Protein AF-A0A931YF06-F1 (afdb_monomer_lite)

pLDDT: mean 85.43, std 16.98, range [48.88, 97.88]

Sequence (98 aa):
MTPTLILISGLLLALLIPAGHADAADPAAGMKLSLKHCAKCHGDSGKGDGTGLKRLNVDVKPVDWTNKTAMSKWKQEDLVKIIKGGGEAIGKSDVMPP

Structure (mmCIF, N/CA/C/O backbone):
data_AF-A0A931YF06-F1
#
_entry.id   AF-A0A931YF06-F1
#
loop_
_atom_site.group_PDB
_atom_site.id
_atom_site.type_symbol
_atom_site.label_atom_id
_atom_site.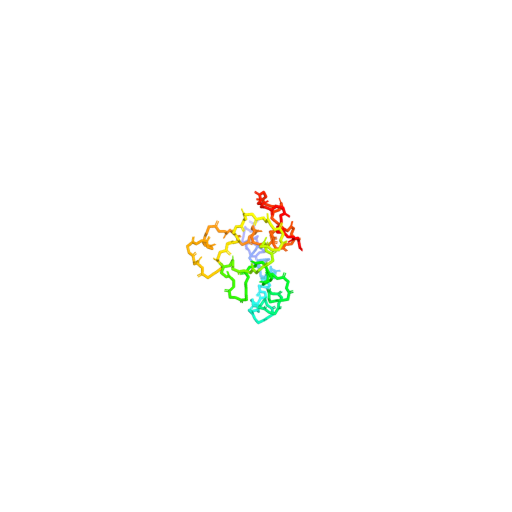label_alt_id
_atom_site.label_comp_id
_atom_site.label_asym_id
_atom_site.label_entity_id
_atom_site.label_seq_id
_atom_site.pdbx_PDB_ins_code
_atom_site.Cartn_x
_atom_site.Cartn_y
_atom_site.Cartn_z
_atom_site.occupancy
_atom_site.B_iso_or_equiv
_atom_site.auth_seq_id
_atom_site.auth_comp_id
_atom_site.auth_asym_id
_atom_site.auth_atom_id
_atom_site.pdbx_PDB_model_num
ATOM 1 N N . MET A 1 1 ? -48.089 -16.415 41.355 1.00 50.09 1 MET A N 1
ATOM 2 C CA . MET A 1 1 ? -47.583 -16.008 40.026 1.00 50.09 1 MET A CA 1
ATOM 3 C C . MET A 1 1 ? -46.132 -15.603 40.206 1.00 50.09 1 MET A C 1
ATOM 5 O O . MET A 1 1 ? -45.864 -14.521 40.698 1.00 50.09 1 MET A O 1
ATOM 9 N N . THR A 1 2 ? -45.219 -16.547 39.999 1.00 48.88 2 THR A N 1
ATOM 10 C CA . THR A 1 2 ? -43.797 -16.489 40.375 1.00 48.88 2 THR A CA 1
ATOM 11 C C . THR A 1 2 ? -42.986 -15.674 39.356 1.00 48.88 2 THR A C 1
ATOM 13 O O . THR A 1 2 ? -42.731 -16.186 38.264 1.00 48.88 2 THR A O 1
ATOM 16 N N . PRO A 1 3 ? -42.547 -14.439 39.672 1.00 52.22 3 PRO A N 1
ATOM 17 C CA . PRO A 1 3 ? -41.793 -13.597 38.736 1.00 52.22 3 PRO A CA 1
ATOM 18 C C . PRO A 1 3 ? -40.345 -14.081 38.529 1.00 52.22 3 PRO A C 1
ATOM 20 O O . PRO A 1 3 ? -39.626 -13.576 37.673 1.00 52.22 3 PRO A O 1
ATOM 23 N N . THR A 1 4 ? -39.916 -15.100 39.275 1.00 53.62 4 THR A N 1
ATOM 24 C CA . THR A 1 4 ? -38.560 -15.656 39.260 1.00 53.62 4 THR A CA 1
ATOM 25 C C . THR A 1 4 ? -38.246 -16.520 38.036 1.00 53.62 4 THR A C 1
ATOM 27 O O . THR A 1 4 ? -37.076 -16.684 37.709 1.00 53.62 4 THR A O 1
ATOM 30 N N . LEU A 1 5 ? -39.251 -17.057 37.332 1.00 49.44 5 LEU A N 1
ATOM 31 C CA . LEU A 1 5 ? -39.017 -18.014 36.238 1.00 49.44 5 LEU A CA 1
ATOM 32 C C . LEU A 1 5 ? -38.603 -17.345 34.911 1.00 49.44 5 LEU A C 1
ATOM 34 O O . LEU A 1 5 ? -37.924 -17.960 34.093 1.00 49.44 5 LEU A O 1
ATOM 38 N N . ILE A 1 6 ? -38.956 -16.070 34.710 1.00 52.75 6 ILE A N 1
ATOM 39 C CA . ILE A 1 6 ? -38.669 -15.330 33.466 1.00 52.75 6 ILE A CA 1
ATOM 40 C C . ILE A 1 6 ? -37.196 -14.887 33.410 1.00 52.75 6 ILE A C 1
ATOM 42 O O . ILE A 1 6 ? -36.583 -14.904 32.344 1.00 52.75 6 ILE A O 1
ATOM 46 N N . LEU A 1 7 ? -36.590 -14.569 34.559 1.00 50.28 7 LEU A N 1
ATOM 47 C CA . LEU A 1 7 ? -35.192 -14.121 34.627 1.00 50.28 7 LEU A CA 1
ATOM 48 C C . LEU A 1 7 ? -34.190 -15.245 34.316 1.00 50.28 7 LEU A C 1
ATOM 50 O O . LEU A 1 7 ? -33.132 -14.988 33.748 1.00 50.28 7 LEU A O 1
ATOM 54 N N . ILE A 1 8 ? -34.541 -16.496 34.620 1.00 50.47 8 ILE A N 1
ATOM 55 C CA . ILE A 1 8 ? -33.677 -17.659 34.368 1.00 50.47 8 ILE A CA 1
ATOM 56 C C . ILE A 1 8 ? -33.733 -18.052 32.881 1.00 50.47 8 ILE A C 1
ATOM 58 O O . ILE A 1 8 ? -32.724 -18.447 32.301 1.00 50.47 8 ILE A O 1
ATOM 62 N N . SER A 1 9 ? -34.886 -17.855 32.229 1.00 52.25 9 SER A N 1
ATOM 63 C CA . SER A 1 9 ? -35.068 -18.148 30.801 1.00 52.25 9 SER A CA 1
ATOM 64 C C . SER A 1 9 ? -34.323 -17.178 29.873 1.00 52.25 9 SER A C 1
ATOM 66 O O . SER A 1 9 ? -33.939 -17.576 28.776 1.00 52.25 9 SER A O 1
ATOM 68 N N . GLY A 1 10 ? -34.107 -15.923 30.285 1.00 50.97 10 GLY A N 1
ATOM 69 C CA . GLY A 1 10 ? -33.358 -14.938 29.491 1.00 50.97 10 GLY A CA 1
ATOM 70 C C . GLY A 1 10 ? -31.839 -15.133 29.534 1.00 50.97 10 GLY A C 1
ATOM 71 O O . GLY A 1 10 ? -31.153 -14.865 28.551 1.00 50.97 10 GLY A O 1
ATOM 72 N N . LEU A 1 11 ? -31.308 -15.646 30.649 1.00 52.34 11 LEU A N 1
ATOM 73 C CA . LEU A 1 11 ? -29.865 -15.803 30.855 1.00 52.34 11 LEU A CA 1
ATOM 74 C C . LEU A 1 11 ? -29.283 -17.027 30.125 1.00 52.34 11 LEU A C 1
ATOM 76 O O . LEU A 1 11 ? -28.131 -16.993 29.703 1.00 52.34 11 LEU A O 1
ATOM 80 N N . LEU A 1 12 ? -30.084 -18.078 29.905 1.00 51.28 12 LEU A N 1
ATOM 81 C CA . LEU A 1 12 ? -29.666 -19.245 29.115 1.00 51.28 12 LEU A CA 1
ATOM 82 C C . LEU A 1 12 ? -29.577 -18.969 27.604 1.00 51.28 12 LEU A C 1
ATOM 84 O O . LEU A 1 12 ? -28.836 -19.661 26.909 1.00 51.28 12 LEU A O 1
ATOM 88 N N . LEU A 1 13 ? -30.280 -17.957 27.084 1.00 53.41 13 LEU A N 1
ATOM 89 C CA . LEU A 1 13 ? -30.286 -17.660 25.646 1.00 53.41 13 LEU A CA 1
ATOM 90 C C . LEU A 1 13 ? -29.070 -16.831 25.187 1.00 53.41 13 LEU A C 1
ATOM 92 O O . LEU A 1 13 ? -28.752 -16.815 24.001 1.00 53.41 13 LEU A O 1
ATOM 96 N N . ALA A 1 14 ? -28.348 -16.188 26.112 1.00 56.00 14 ALA A N 1
ATOM 97 C CA . ALA A 1 14 ? -27.128 -15.433 25.805 1.00 56.00 14 ALA A CA 1
ATOM 98 C C . ALA A 1 14 ? -25.908 -16.330 25.504 1.00 56.00 14 ALA A C 1
ATOM 100 O O . ALA A 1 14 ? -24.923 -15.857 24.942 1.00 56.00 14 ALA A O 1
ATOM 101 N N . LEU A 1 15 ? -25.967 -17.623 25.849 1.00 56.72 15 LEU A N 1
ATOM 102 C CA . LEU A 1 15 ? -24.865 -18.576 25.658 1.00 56.72 15 LEU A CA 1
ATOM 103 C C . LEU A 1 15 ? -24.804 -19.191 24.248 1.00 56.72 15 LEU A C 1
ATOM 105 O O . LEU A 1 15 ? -23.846 -19.885 23.923 1.00 56.72 15 LEU A O 1
ATOM 109 N N . LEU A 1 16 ? -25.830 -18.960 23.424 1.00 60.06 16 LEU A N 1
ATOM 110 C CA . LEU A 1 16 ? -25.960 -19.510 22.069 1.00 60.06 16 LEU A CA 1
ATOM 111 C C . LEU A 1 16 ? -25.603 -18.501 20.974 1.00 60.06 16 LEU A C 1
ATOM 113 O O . LEU A 1 16 ? -25.800 -18.795 19.799 1.00 60.06 16 LEU A O 1
ATOM 117 N N . ILE A 1 17 ? -25.082 -17.322 21.328 1.00 66.31 17 ILE A N 1
ATOM 118 C CA . ILE A 1 17 ? -24.517 -16.408 20.336 1.00 66.31 17 ILE A CA 1
ATOM 119 C C . ILE A 1 17 ? -23.162 -17.003 19.938 1.00 66.31 17 ILE A C 1
ATOM 121 O O . ILE A 1 17 ? -22.247 -16.981 20.767 1.00 66.31 17 ILE A O 1
ATOM 125 N N . PRO A 1 18 ? -22.988 -17.551 18.718 1.00 60.41 18 PRO A N 1
ATOM 126 C CA . PRO A 1 18 ? -21.655 -17.885 18.260 1.00 60.41 18 PRO A CA 1
ATOM 127 C C . PRO A 1 18 ? -20.876 -16.575 18.254 1.00 60.41 18 PRO A C 1
ATOM 129 O O . PRO A 1 18 ? -21.201 -15.651 17.505 1.00 60.41 18 PRO A O 1
ATOM 132 N N . ALA A 1 19 ? -19.874 -16.472 19.126 1.00 63.00 19 ALA A N 1
ATOM 133 C CA . ALA A 1 19 ? -18.857 -15.453 18.977 1.00 63.00 19 ALA A CA 1
ATOM 134 C C . ALA A 1 19 ? -18.334 -15.616 17.548 1.00 63.00 19 ALA A C 1
ATOM 136 O O . ALA A 1 19 ? -17.812 -16.679 17.195 1.00 63.00 19 ALA A O 1
ATOM 137 N N . GLY A 1 20 ? -18.596 -14.621 16.696 1.00 59.25 20 GLY A N 1
ATOM 138 C CA . GLY A 1 20 ? -18.071 -14.614 15.340 1.00 59.25 20 GLY A CA 1
ATOM 139 C C . GLY A 1 20 ? -16.578 -14.872 15.450 1.00 59.25 20 GLY A C 1
ATOM 140 O O . GLY A 1 20 ? -15.881 -14.130 16.142 1.00 59.25 20 GLY A O 1
ATOM 141 N N . HIS A 1 21 ? -16.112 -15.973 14.863 1.00 58.47 21 HIS A N 1
ATOM 142 C CA . HIS A 1 21 ? -14.691 -16.260 14.824 1.00 58.47 21 HIS A CA 1
ATOM 143 C C . HIS A 1 21 ? -14.074 -15.143 13.989 1.00 58.47 21 HIS A C 1
ATOM 145 O O . HIS A 1 21 ? -14.269 -15.078 12.779 1.00 58.47 21 HIS A O 1
ATOM 151 N N . ALA A 1 22 ? -13.403 -14.204 14.652 1.00 61.00 22 ALA A N 1
ATOM 152 C CA . ALA A 1 22 ? -12.464 -13.344 13.968 1.00 61.00 22 ALA A CA 1
ATOM 153 C C . ALA A 1 22 ? -11.319 -14.267 13.556 1.00 61.00 22 ALA A C 1
ATOM 155 O O . ALA A 1 22 ? -10.482 -14.615 14.391 1.00 61.00 22 ALA A O 1
ATOM 156 N N . ASP A 1 23 ? -11.334 -14.734 12.306 1.00 70.19 23 ASP A N 1
ATOM 157 C CA . ASP A 1 23 ? -10.172 -15.402 11.736 1.00 70.19 23 ASP A CA 1
ATOM 158 C C . ASP A 1 23 ? -8.962 -14.505 11.996 1.00 70.19 23 ASP A C 1
ATOM 160 O O . ASP A 1 23 ? -8.979 -13.302 11.703 1.00 70.19 23 ASP A O 1
ATOM 164 N N . ALA A 1 24 ? -7.935 -15.069 12.631 1.00 77.88 24 ALA A N 1
ATOM 165 C CA . ALA A 1 24 ? -6.706 -14.336 12.864 1.00 77.88 24 ALA A CA 1
ATOM 166 C C . ALA A 1 24 ? -6.183 -13.842 11.509 1.00 77.88 24 ALA A C 1
ATOM 168 O O . ALA A 1 24 ? -6.154 -14.595 10.535 1.00 77.88 24 ALA A O 1
ATOM 169 N N . ALA A 1 25 ? -5.786 -12.570 11.438 1.00 83.81 25 ALA A N 1
ATOM 170 C CA . ALA A 1 25 ? -5.172 -12.042 10.230 1.00 83.81 25 ALA A CA 1
ATOM 171 C C . ALA A 1 25 ? -3.969 -12.917 9.833 1.00 83.81 25 ALA A C 1
ATOM 173 O O . ALA A 1 25 ? -3.180 -13.301 10.696 1.00 83.81 25 ALA A O 1
ATOM 174 N N . ASP A 1 26 ? -3.818 -13.185 8.532 1.00 93.44 26 ASP A N 1
ATOM 175 C CA . ASP A 1 26 ? -2.643 -13.834 7.943 1.00 93.44 26 ASP A CA 1
ATOM 176 C C . ASP A 1 26 ? -1.817 -12.787 7.167 1.00 93.44 26 ASP A C 1
ATOM 178 O O . ASP A 1 26 ? -2.105 -12.486 5.998 1.00 93.44 26 ASP A O 1
ATOM 182 N N . PRO A 1 27 ? -0.779 -12.199 7.794 1.00 92.00 27 PRO A N 1
ATOM 183 C CA . PRO A 1 27 ? 0.063 -11.206 7.141 1.00 92.00 27 PRO A CA 1
ATOM 184 C C . PRO A 1 27 ? 0.845 -11.772 5.953 1.00 92.00 27 PRO A C 1
ATOM 186 O O . PRO A 1 27 ? 1.165 -11.024 5.028 1.00 92.00 27 PRO A O 1
ATOM 189 N N . ALA A 1 28 ? 1.160 -13.071 5.951 1.00 95.56 28 ALA A N 1
ATOM 190 C CA . ALA A 1 28 ? 1.931 -13.693 4.882 1.00 95.56 28 ALA A CA 1
ATOM 191 C C . ALA A 1 28 ? 1.086 -13.816 3.607 1.00 95.56 28 ALA A C 1
ATOM 193 O O . ALA A 1 28 ? 1.542 -13.442 2.520 1.00 95.56 28 ALA A O 1
ATOM 194 N N . ALA A 1 29 ? -0.170 -14.252 3.739 1.00 95.50 29 ALA A N 1
ATOM 195 C CA . ALA A 1 29 ? -1.123 -14.242 2.633 1.00 95.50 29 ALA A CA 1
ATOM 196 C C . ALA A 1 29 ? -1.368 -12.816 2.111 1.00 95.50 29 ALA A C 1
ATOM 198 O O . ALA A 1 29 ? -1.318 -12.587 0.898 1.00 95.50 29 ALA A O 1
ATOM 199 N N . GLY A 1 30 ? -1.550 -11.845 3.013 1.00 93.50 30 GLY A N 1
ATOM 200 C CA . GLY A 1 30 ? -1.715 -10.433 2.654 1.00 93.50 30 GLY A CA 1
ATOM 201 C C . GLY A 1 30 ? -0.520 -9.872 1.877 1.00 93.50 30 GLY A C 1
ATOM 202 O O . GLY A 1 30 ? -0.697 -9.247 0.829 1.00 93.50 30 GLY A O 1
ATOM 203 N N . MET A 1 31 ? 0.705 -10.158 2.327 1.00 95.50 31 MET A N 1
ATOM 204 C CA . MET A 1 31 ? 1.933 -9.733 1.647 1.00 95.50 31 MET A CA 1
ATOM 205 C C . MET A 1 31 ? 2.039 -10.327 0.238 1.00 95.50 31 MET A C 1
ATOM 207 O O . MET A 1 31 ? 2.339 -9.610 -0.716 1.00 95.50 31 MET A O 1
ATOM 211 N N . LYS A 1 32 ? 1.736 -11.620 0.071 1.00 97.69 32 LYS A N 1
ATOM 212 C CA . LYS A 1 32 ? 1.762 -12.275 -1.245 1.00 97.69 32 LYS A CA 1
ATOM 213 C C . LYS A 1 32 ? 0.807 -11.603 -2.238 1.00 97.69 32 LYS A C 1
ATOM 215 O O . LYS A 1 32 ? 1.167 -11.410 -3.399 1.00 97.69 32 LYS A O 1
ATOM 220 N N . LEU A 1 33 ? -0.399 -11.247 -1.793 1.00 96.38 33 LEU A N 1
ATOM 221 C CA . LEU A 1 33 ? -1.370 -10.528 -2.621 1.00 96.38 33 LEU A CA 1
ATOM 222 C C . LEU A 1 33 ? -0.895 -9.105 -2.941 1.00 96.38 33 LEU A C 1
ATOM 224 O O . LEU A 1 33 ? -0.951 -8.699 -4.101 1.00 96.38 33 LEU A O 1
ATOM 228 N N . SER A 1 34 ? -0.364 -8.388 -1.948 1.00 96.25 34 SER A N 1
ATOM 229 C CA . SER A 1 34 ? 0.184 -7.037 -2.112 1.00 96.25 34 SER A CA 1
ATOM 230 C C . SER A 1 34 ? 1.281 -6.981 -3.180 1.00 96.25 34 SER A C 1
ATOM 232 O O . SER A 1 34 ? 1.199 -6.181 -4.114 1.00 96.25 34 SER A O 1
ATOM 234 N N . LEU A 1 35 ? 2.263 -7.887 -3.111 1.00 97.69 35 LEU A N 1
ATOM 235 C CA . LEU A 1 35 ? 3.346 -7.968 -4.096 1.00 97.69 35 LEU A CA 1
ATOM 236 C C . LEU A 1 35 ? 2.829 -8.295 -5.501 1.00 97.69 35 LEU A C 1
ATOM 238 O O . LEU A 1 35 ? 3.322 -7.760 -6.491 1.00 97.69 35 LEU A O 1
ATOM 242 N N . LYS A 1 36 ? 1.810 -9.154 -5.599 1.00 97.50 36 LYS A N 1
ATOM 243 C CA . LYS A 1 36 ? 1.246 -9.573 -6.884 1.00 97.50 36 LYS A CA 1
ATOM 244 C C . LYS A 1 36 ? 0.409 -8.481 -7.558 1.00 97.50 36 LYS A C 1
ATOM 246 O O . LYS A 1 36 ? 0.450 -8.365 -8.782 1.00 97.50 36 LYS A O 1
ATOM 251 N N . HIS A 1 37 ? -0.364 -7.719 -6.787 1.00 96.38 37 HIS A N 1
ATOM 252 C CA . HIS A 1 37 ? -1.407 -6.840 -7.327 1.00 96.38 37 HIS A CA 1
ATOM 253 C C . HIS A 1 37 ? -1.124 -5.350 -7.119 1.00 96.38 37 HIS A C 1
ATOM 255 O O . HIS A 1 37 ? -1.387 -4.545 -8.009 1.00 96.38 37 HIS A O 1
ATOM 261 N N . CYS A 1 38 ? -0.538 -4.973 -5.984 1.00 97.19 38 CYS A N 1
ATOM 262 C CA . CYS A 1 38 ? -0.494 -3.581 -5.543 1.00 97.19 38 CYS A CA 1
ATOM 263 C C . CYS A 1 38 ? 0.887 -2.937 -5.723 1.00 97.19 38 CYS A C 1
ATOM 265 O O . CYS A 1 38 ? 0.988 -1.745 -6.029 1.00 97.19 38 CYS A O 1
ATOM 267 N N . ALA A 1 39 ? 1.957 -3.722 -5.571 1.00 97.50 39 ALA A N 1
ATOM 268 C CA . ALA A 1 39 ? 3.337 -3.237 -5.533 1.00 97.50 39 ALA A CA 1
ATOM 269 C C . ALA A 1 39 ? 3.783 -2.505 -6.810 1.00 97.50 39 ALA A C 1
ATOM 271 O O . ALA A 1 39 ? 4.625 -1.612 -6.753 1.00 97.50 39 ALA A O 1
ATOM 272 N N . LYS A 1 40 ? 3.156 -2.776 -7.962 1.00 95.88 40 LYS A N 1
ATOM 273 C CA . LYS A 1 40 ? 3.437 -2.032 -9.200 1.00 95.88 40 LYS A CA 1
ATOM 274 C C . LYS A 1 40 ? 3.253 -0.518 -9.025 1.00 95.88 40 LYS A C 1
ATOM 276 O O . LYS A 1 40 ? 4.040 0.242 -9.585 1.00 95.88 40 LYS A O 1
ATOM 281 N N . CYS A 1 41 ? 2.261 -0.087 -8.245 1.00 96.75 41 CYS A N 1
ATOM 282 C CA . CYS A 1 41 ? 1.987 1.328 -7.972 1.00 96.75 41 CYS A CA 1
ATOM 283 C C . CYS A 1 41 ? 2.384 1.728 -6.544 1.00 96.75 41 CYS A C 1
ATOM 285 O O . CYS A 1 41 ? 2.961 2.791 -6.346 1.00 96.75 41 CYS A O 1
ATOM 287 N N . HIS A 1 42 ? 2.137 0.865 -5.556 1.00 97.12 42 HIS A N 1
ATOM 288 C CA . HIS A 1 42 ? 2.432 1.145 -4.147 1.00 97.12 42 HIS A CA 1
ATOM 289 C C . HIS A 1 42 ? 3.882 0.834 -3.731 1.00 97.12 42 HIS A C 1
ATOM 291 O O . HIS A 1 42 ? 4.289 1.226 -2.640 1.00 97.12 42 HIS A O 1
ATOM 297 N N . GLY A 1 43 ? 4.667 0.179 -4.591 1.00 96.81 43 GLY A N 1
ATOM 298 C CA . GLY A 1 43 ? 6.033 -0.271 -4.311 1.00 96.81 43 GLY A CA 1
ATOM 299 C C . GLY A 1 43 ? 6.086 -1.555 -3.480 1.00 96.81 43 GLY A C 1
ATOM 300 O O . GLY A 1 43 ? 5.181 -1.833 -2.693 1.00 96.81 43 GLY A O 1
ATOM 301 N N . ASP A 1 44 ? 7.167 -2.326 -3.613 1.00 97.12 44 ASP A N 1
ATOM 302 C CA . ASP A 1 44 ? 7.353 -3.602 -2.893 1.00 97.12 44 ASP A CA 1
ATOM 303 C C . ASP A 1 44 ? 7.382 -3.414 -1.369 1.00 97.12 44 ASP A C 1
ATOM 305 O O . ASP A 1 44 ? 6.994 -4.299 -0.611 1.00 97.12 44 ASP A O 1
ATOM 309 N N . SER A 1 45 ? 7.816 -2.231 -0.918 1.00 96.12 45 SER A N 1
ATOM 310 C CA . SER A 1 45 ? 7.835 -1.849 0.498 1.00 96.12 45 SER A CA 1
ATOM 311 C C . SER A 1 45 ? 6.584 -1.090 0.958 1.00 96.12 45 SER A C 1
ATOM 313 O O . SER A 1 45 ? 6.496 -0.720 2.127 1.00 96.12 45 SER A O 1
ATOM 315 N N . GLY A 1 46 ? 5.617 -0.845 0.064 1.00 96.44 46 GLY A N 1
ATOM 316 C CA . GLY A 1 46 ? 4.373 -0.138 0.378 1.00 96.44 46 GLY A CA 1
ATOM 317 C C . GLY A 1 46 ? 4.518 1.373 0.592 1.00 96.44 46 GLY A C 1
ATOM 318 O O . GLY A 1 46 ? 3.627 1.986 1.175 1.00 96.44 46 GLY A O 1
ATOM 319 N N . LYS A 1 47 ? 5.622 1.988 0.148 1.00 96.88 47 LYS A N 1
ATOM 320 C CA . LYS A 1 47 ? 5.925 3.420 0.352 1.00 96.88 47 LYS A CA 1
ATOM 321 C C . LYS A 1 47 ? 5.285 4.363 -0.674 1.00 96.88 47 LYS A C 1
ATOM 323 O O . LYS A 1 47 ? 5.504 5.576 -0.627 1.00 96.88 47 LYS A O 1
ATOM 328 N N . GLY A 1 48 ? 4.518 3.825 -1.619 1.00 95.62 48 GLY A N 1
ATOM 329 C CA . GLY A 1 48 ? 3.933 4.589 -2.720 1.00 95.62 48 GLY A CA 1
ATOM 330 C C . GLY A 1 48 ? 4.953 4.984 -3.792 1.00 95.62 48 GLY A C 1
ATOM 331 O O . GLY A 1 48 ? 4.774 6.002 -4.454 1.00 95.62 48 GLY A O 1
ATOM 332 N N . ASP A 1 49 ? 6.041 4.224 -3.936 1.00 93.88 49 ASP A N 1
ATOM 333 C CA . ASP A 1 49 ? 7.158 4.483 -4.855 1.00 93.88 49 ASP A CA 1
ATOM 334 C C . ASP A 1 49 ? 7.204 3.522 -6.060 1.00 93.88 49 ASP A C 1
ATOM 336 O O . ASP A 1 49 ? 8.201 3.458 -6.786 1.00 93.88 49 ASP A O 1
ATOM 340 N N . GLY A 1 50 ? 6.105 2.807 -6.320 1.00 94.19 50 GLY A N 1
ATOM 341 C CA . GLY A 1 50 ? 5.980 1.907 -7.461 1.00 94.19 50 GLY A CA 1
ATOM 342 C C . GLY A 1 50 ? 6.073 2.639 -8.805 1.00 94.19 50 GLY A C 1
ATOM 343 O O . GLY A 1 50 ? 5.594 3.759 -8.988 1.00 94.19 50 GLY A O 1
ATOM 344 N N . THR A 1 51 ? 6.683 1.991 -9.798 1.00 93.44 51 THR A N 1
ATOM 345 C CA . THR A 1 51 ? 6.931 2.608 -11.117 1.00 93.44 51 THR A CA 1
ATOM 346 C C . THR A 1 51 ? 5.694 2.686 -12.019 1.00 93.44 51 THR A C 1
ATOM 348 O O . THR A 1 51 ? 5.748 3.321 -13.072 1.00 93.44 51 THR A O 1
ATOM 351 N N . GLY A 1 52 ? 4.579 2.064 -11.627 1.00 92.75 52 GLY A N 1
ATOM 352 C CA . GLY A 1 52 ? 3.343 1.989 -12.404 1.00 92.75 52 GLY A CA 1
ATOM 353 C C . GLY A 1 52 ? 2.758 3.357 -12.741 1.00 92.75 52 GLY A C 1
ATOM 354 O O . GLY A 1 52 ? 2.451 3.609 -13.901 1.00 92.75 52 GLY A O 1
ATOM 355 N N . LEU A 1 53 ? 2.694 4.272 -11.772 1.00 90.88 53 LEU A N 1
ATOM 356 C CA . LEU A 1 53 ? 2.088 5.594 -11.980 1.00 90.88 53 LEU A CA 1
ATOM 357 C C . LEU A 1 53 ? 2.917 6.489 -12.905 1.00 90.88 53 LEU A C 1
ATOM 359 O O . LEU A 1 53 ? 2.355 7.202 -13.732 1.00 90.88 53 LEU A O 1
ATOM 363 N N . LYS A 1 54 ? 4.251 6.362 -12.864 1.00 89.75 54 LYS A N 1
ATOM 364 C CA . LYS A 1 54 ? 5.144 7.032 -13.825 1.00 89.75 54 LYS A CA 1
ATOM 365 C C . LYS A 1 54 ? 4.857 6.590 -15.260 1.00 89.75 54 LYS A C 1
ATOM 367 O O . LYS A 1 54 ? 4.845 7.420 -16.157 1.00 89.75 54 LYS A O 1
ATOM 372 N N . ARG A 1 55 ? 4.593 5.295 -15.480 1.00 88.56 55 ARG A N 1
ATOM 373 C CA . ARG A 1 55 ? 4.244 4.764 -16.813 1.00 88.56 55 ARG A CA 1
ATOM 374 C C . ARG A 1 55 ? 2.876 5.237 -17.297 1.00 88.56 55 ARG A C 1
ATOM 376 O O . ARG A 1 55 ? 2.679 5.342 -18.499 1.00 88.56 55 ARG A O 1
ATOM 383 N N . LEU A 1 56 ? 1.955 5.500 -16.373 1.00 88.69 56 LEU A N 1
ATOM 384 C CA . LEU A 1 56 ? 0.628 6.040 -16.674 1.00 88.69 56 LEU A CA 1
ATOM 385 C C . LEU A 1 56 ? 0.628 7.568 -16.834 1.00 88.69 56 LEU A C 1
ATOM 387 O O . LEU A 1 56 ? -0.392 8.129 -17.214 1.00 88.69 56 LEU A O 1
ATOM 391 N N . ASN A 1 57 ? 1.758 8.235 -16.572 1.00 90.56 57 ASN A N 1
ATOM 392 C CA . ASN A 1 57 ? 1.897 9.689 -16.635 1.00 90.56 57 ASN A CA 1
ATOM 393 C C . ASN A 1 57 ? 0.878 10.435 -15.742 1.00 90.56 57 ASN A C 1
ATOM 395 O O . ASN A 1 57 ? 0.392 11.509 -16.098 1.00 90.56 57 ASN A O 1
ATOM 399 N N . VAL A 1 58 ? 0.566 9.843 -14.582 1.00 88.06 58 VAL A N 1
ATOM 400 C CA . VAL A 1 58 ? -0.363 10.369 -13.571 1.00 88.06 58 VAL A CA 1
ATOM 401 C C . VAL A 1 58 ? 0.429 10.898 -12.378 1.00 88.06 58 VAL A C 1
ATOM 403 O O . VAL A 1 58 ? 1.23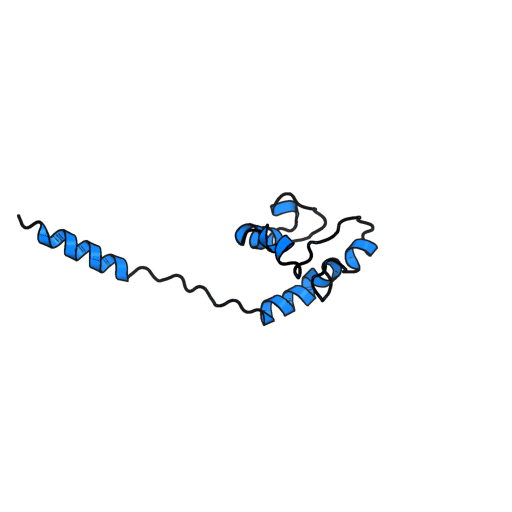8 10.172 -11.798 1.00 88.06 58 VAL A O 1
ATOM 406 N N . ASP A 1 59 ? 0.144 12.135 -11.969 1.00 89.19 59 ASP A N 1
ATOM 407 C CA . ASP A 1 59 ? 0.716 12.750 -10.766 1.00 89.19 59 ASP A CA 1
ATOM 408 C C . ASP A 1 59 ? -0.176 12.505 -9.539 1.00 89.19 59 ASP A C 1
ATOM 410 O O . ASP A 1 59 ? -0.877 13.381 -9.035 1.00 89.19 59 ASP A O 1
ATOM 414 N N . VAL A 1 60 ? -0.201 11.250 -9.091 1.00 90.56 60 VAL A N 1
ATOM 415 C CA . VAL A 1 60 ? -0.845 10.827 -7.844 1.00 90.56 60 VAL A CA 1
ATOM 416 C C . VAL A 1 60 ? 0.175 10.030 -7.051 1.00 90.56 60 VAL A C 1
ATOM 418 O O . VAL A 1 60 ? 0.867 9.174 -7.597 1.00 90.56 60 VAL A O 1
ATOM 421 N N . LYS A 1 61 ? 0.263 10.284 -5.744 1.00 92.38 61 LYS A N 1
ATOM 422 C CA . LYS A 1 61 ? 1.097 9.487 -4.845 1.00 92.38 61 LYS A CA 1
ATOM 423 C C . LYS A 1 61 ? 0.218 8.578 -3.986 1.00 92.38 61 LYS A C 1
ATOM 425 O O . LYS A 1 61 ? -0.598 9.097 -3.219 1.00 92.38 61 LYS A O 1
ATOM 430 N N . PRO A 1 62 ? 0.379 7.245 -4.064 1.00 95.56 62 PRO A N 1
ATOM 431 C CA . PRO A 1 62 ? -0.314 6.341 -3.168 1.00 95.56 62 PRO A CA 1
ATOM 432 C C . PRO A 1 62 ? 0.093 6.586 -1.719 1.00 95.56 62 PRO A C 1
ATOM 434 O O . PRO A 1 62 ? 1.208 7.028 -1.433 1.00 95.56 62 PRO A O 1
ATOM 437 N N . VAL A 1 63 ? -0.814 6.278 -0.795 1.00 95.38 63 VAL A N 1
ATOM 438 C CA . VAL A 1 63 ? -0.515 6.365 0.635 1.00 95.38 63 VAL A CA 1
ATOM 439 C C . VAL A 1 63 ? 0.642 5.423 0.986 1.00 95.38 63 VAL A C 1
ATOM 441 O O . VAL A 1 63 ? 0.691 4.287 0.517 1.00 95.38 63 VAL A O 1
ATOM 444 N N . ASP A 1 64 ? 1.554 5.911 1.824 1.00 97.06 64 ASP A N 1
ATOM 445 C CA . ASP A 1 64 ? 2.631 5.115 2.408 1.00 97.06 64 ASP A CA 1
ATOM 446 C C . ASP A 1 64 ? 2.068 4.260 3.552 1.00 97.06 64 ASP A C 1
ATOM 448 O O . ASP A 1 64 ? 1.729 4.779 4.621 1.00 97.06 64 ASP A O 1
ATOM 452 N N . TRP A 1 65 ? 1.973 2.949 3.330 1.00 95.69 65 TRP A N 1
ATOM 453 C CA . TRP A 1 65 ? 1.465 1.987 4.310 1.00 95.69 65 TRP A CA 1
ATOM 454 C C . TRP A 1 65 ? 2.392 1.799 5.515 1.00 95.69 65 TRP A C 1
ATOM 456 O O . TRP A 1 65 ? 1.958 1.305 6.555 1.00 95.69 65 TRP A O 1
ATOM 466 N N . THR A 1 66 ? 3.657 2.212 5.413 1.00 96.19 66 THR A N 1
ATOM 467 C CA . THR A 1 66 ? 4.624 2.149 6.519 1.00 96.19 66 THR A CA 1
ATOM 468 C C . THR A 1 66 ? 4.482 3.337 7.474 1.00 96.19 66 THR A C 1
ATOM 470 O O . THR A 1 66 ? 4.906 3.275 8.633 1.00 96.19 66 THR A O 1
ATOM 473 N N . ASN A 1 67 ? 3.826 4.413 7.030 1.00 97.62 67 ASN A N 1
ATOM 474 C CA . ASN A 1 67 ? 3.576 5.593 7.841 1.00 97.62 67 ASN A CA 1
ATOM 475 C C . ASN A 1 67 ? 2.338 5.398 8.731 1.00 97.62 67 ASN A C 1
ATOM 477 O O . ASN A 1 67 ? 1.196 5.587 8.309 1.00 97.62 67 ASN A O 1
ATOM 481 N N . LYS A 1 68 ? 2.574 5.090 10.010 1.00 96.00 68 LYS A N 1
ATOM 482 C CA . LYS A 1 68 ? 1.512 4.872 11.009 1.00 96.00 68 LYS A CA 1
ATOM 483 C C . LYS A 1 68 ? 0.551 6.056 11.150 1.00 96.00 68 LYS A C 1
ATOM 485 O O . LYS A 1 68 ? -0.643 5.841 11.315 1.00 96.00 68 LYS A O 1
ATOM 490 N N . THR A 1 69 ? 1.048 7.289 11.063 1.00 97.25 69 THR A N 1
ATOM 491 C CA . THR A 1 69 ? 0.228 8.508 11.177 1.00 97.25 69 THR A CA 1
ATOM 492 C C . THR A 1 69 ? -0.652 8.726 9.949 1.00 97.25 69 THR A C 1
ATOM 494 O O . THR A 1 69 ? -1.745 9.278 10.052 1.00 97.25 69 THR A O 1
ATOM 497 N N . ALA A 1 70 ? -0.188 8.315 8.767 1.00 95.00 70 ALA A N 1
ATOM 498 C CA . ALA A 1 70 ? -1.020 8.313 7.571 1.00 95.00 70 ALA A CA 1
ATOM 499 C C . ALA A 1 70 ? -2.088 7.217 7.668 1.00 95.00 70 ALA A C 1
ATOM 501 O O . ALA A 1 70 ? -3.261 7.493 7.425 1.00 95.00 70 ALA A O 1
ATOM 502 N N . MET A 1 71 ? -1.692 6.007 8.075 1.00 95.69 71 MET A N 1
ATOM 503 C CA . MET A 1 71 ? -2.582 4.850 8.171 1.00 95.69 71 MET A CA 1
ATOM 504 C C . MET A 1 71 ? -3.640 4.978 9.269 1.00 95.69 71 MET A C 1
ATOM 506 O O . MET A 1 71 ? -4.760 4.522 9.071 1.00 95.69 71 MET A O 1
ATOM 510 N N . SER A 1 72 ? -3.355 5.667 10.377 1.00 96.12 72 SER A N 1
ATOM 511 C CA . SER A 1 72 ? -4.325 5.873 11.465 1.00 96.12 72 SER A CA 1
ATOM 512 C C . SER A 1 72 ? -5.543 6.717 11.073 1.00 96.12 72 SER A C 1
ATOM 514 O O . SER A 1 72 ? -6.537 6.729 11.795 1.00 96.12 72 SER A O 1
ATOM 516 N N . LYS A 1 73 ? -5.487 7.418 9.935 1.00 94.94 73 LYS A N 1
ATOM 517 C CA . LYS A 1 73 ? -6.613 8.195 9.394 1.00 94.94 73 LYS A CA 1
ATOM 518 C C . LYS A 1 73 ? -7.640 7.331 8.660 1.00 94.94 73 LYS A C 1
ATOM 520 O O . LYS A 1 73 ? -8.715 7.831 8.339 1.00 94.94 73 LYS A O 1
ATOM 525 N N . TRP A 1 74 ? -7.313 6.073 8.373 1.00 94.31 74 TRP A N 1
ATOM 526 C CA . TRP A 1 74 ? -8.162 5.159 7.619 1.00 94.31 74 TRP A CA 1
ATOM 527 C C . TRP A 1 74 ? -8.876 4.201 8.560 1.00 94.31 74 TRP A C 1
ATOM 529 O O . TRP A 1 74 ? -8.252 3.574 9.415 1.00 94.31 74 TRP A O 1
ATOM 539 N N . LYS A 1 75 ? -10.191 4.068 8.386 1.00 95.81 75 LYS A N 1
ATOM 540 C CA . LYS A 1 75 ? -10.972 3.062 9.104 1.00 95.81 75 LYS A CA 1
ATOM 541 C C . LYS A 1 75 ? -10.845 1.715 8.405 1.00 95.81 75 LYS A C 1
ATOM 543 O O . LYS A 1 75 ? -10.656 1.659 7.188 1.00 95.81 75 LYS A O 1
ATOM 548 N N . GLN A 1 76 ? -10.994 0.629 9.158 1.00 93.75 76 GLN A N 1
ATOM 549 C CA . GLN A 1 76 ? -10.888 -0.723 8.610 1.00 93.75 76 GLN A CA 1
ATOM 550 C C . GLN A 1 76 ? -11.898 -0.956 7.475 1.00 93.75 76 GLN A C 1
ATOM 552 O O . GLN A 1 76 ? -11.575 -1.584 6.468 1.00 93.75 76 GLN A O 1
ATOM 557 N N . GLU A 1 77 ? -13.102 -0.403 7.596 1.00 96.06 77 GLU A N 1
ATOM 558 C CA . GLU A 1 77 ? -14.159 -0.524 6.593 1.00 96.06 77 GLU A CA 1
ATOM 559 C C . GLU A 1 77 ? -13.789 0.203 5.296 1.00 96.06 77 GLU A C 1
ATOM 561 O O . GLU A 1 77 ? -14.061 -0.301 4.207 1.00 96.06 77 GLU A O 1
ATOM 566 N N . ASP A 1 78 ? -13.138 1.362 5.404 1.00 96.19 78 ASP A N 1
ATOM 567 C CA . ASP A 1 78 ? -12.688 2.139 4.248 1.00 96.19 78 ASP A CA 1
ATOM 568 C C . ASP A 1 78 ? -11.542 1.424 3.526 1.00 96.19 78 ASP A C 1
ATOM 570 O O . ASP A 1 78 ? -11.533 1.379 2.297 1.00 96.19 78 ASP A O 1
ATOM 574 N N . LEU A 1 79 ? -10.630 0.791 4.276 1.00 95.31 79 LEU A N 1
ATOM 575 C CA . LEU A 1 79 ? -9.561 -0.045 3.721 1.00 95.31 79 LEU A CA 1
ATOM 576 C C . LEU A 1 79 ? -10.126 -1.250 2.956 1.00 95.31 79 LEU A C 1
ATOM 578 O O . LEU A 1 79 ? -9.670 -1.559 1.859 1.00 95.31 79 LEU A O 1
ATOM 582 N N . VAL A 1 80 ? -11.156 -1.912 3.484 1.00 95.94 80 VAL A N 1
ATOM 583 C CA . VAL A 1 80 ? -11.805 -3.027 2.776 1.00 95.94 80 VAL A CA 1
ATOM 584 C C . VAL A 1 80 ? -12.514 -2.546 1.508 1.00 95.94 80 VAL A C 1
ATOM 586 O O . VAL A 1 80 ? -12.433 -3.217 0.479 1.00 95.94 80 VAL A O 1
ATOM 589 N N . LYS A 1 81 ? -13.194 -1.395 1.553 1.00 97.88 81 LYS A N 1
ATOM 590 C CA . LYS A 1 81 ? -13.882 -0.830 0.382 1.00 97.88 81 LYS A CA 1
ATOM 591 C C . LYS A 1 81 ? -12.905 -0.446 -0.724 1.00 97.88 81 LYS A C 1
ATOM 593 O O . LYS A 1 81 ? -13.121 -0.850 -1.861 1.00 97.88 81 LYS A O 1
ATOM 598 N N . ILE A 1 82 ? -11.828 0.268 -0.395 1.00 97.06 82 ILE A N 1
ATOM 599 C CA . ILE A 1 82 ? -10.839 0.697 -1.393 1.00 97.06 82 ILE A CA 1
ATOM 600 C C . ILE A 1 82 ? -10.066 -0.486 -1.990 1.00 97.06 82 ILE A C 1
ATOM 602 O O . ILE A 1 82 ? -9.747 -0.461 -3.171 1.00 97.06 8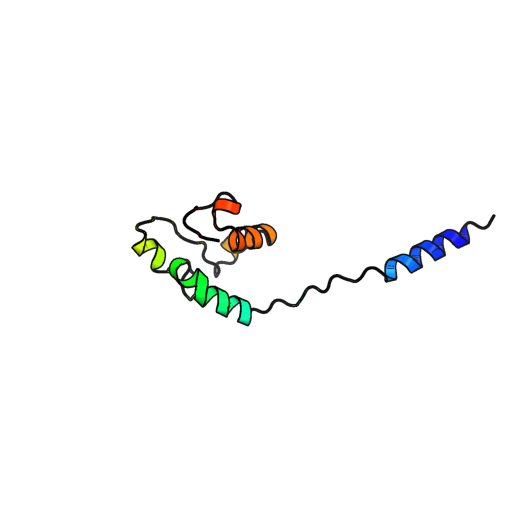2 ILE A O 1
ATOM 606 N N . ILE A 1 83 ? -9.808 -1.550 -1.217 1.00 96.25 83 ILE A N 1
ATOM 607 C CA . ILE A 1 83 ? -9.156 -2.765 -1.738 1.00 96.25 83 ILE A CA 1
ATOM 608 C C . ILE A 1 83 ? -10.073 -3.521 -2.705 1.00 96.25 83 ILE A C 1
ATOM 610 O O . ILE A 1 83 ? -9.578 -4.102 -3.657 1.00 96.25 83 ILE A O 1
ATOM 614 N N . LYS A 1 84 ? -11.389 -3.550 -2.460 1.00 96.44 84 LYS A N 1
ATOM 615 C CA . LYS A 1 84 ? -12.344 -4.289 -3.307 1.00 96.44 84 LYS A CA 1
ATOM 616 C C . LYS A 1 84 ? -12.843 -3.503 -4.516 1.00 96.44 84 LYS A C 1
ATOM 618 O O . LYS A 1 84 ? -13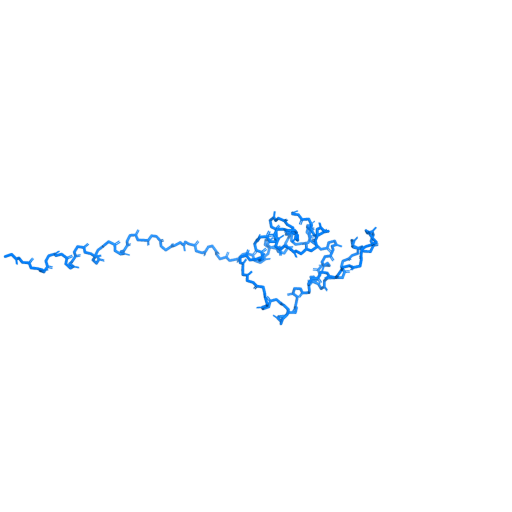.305 -4.107 -5.477 1.00 96.44 84 LYS A O 1
ATOM 623 N N . GLY A 1 85 ? -12.885 -2.180 -4.403 1.00 96.19 85 GLY A N 1
ATOM 624 C CA . GLY A 1 85 ? -13.561 -1.303 -5.357 1.00 96.19 85 GLY A CA 1
ATOM 625 C C . GLY A 1 85 ? -12.669 -0.212 -5.939 1.00 96.19 85 GLY A C 1
ATOM 626 O O . GLY A 1 85 ? -13.179 0.679 -6.612 1.00 96.19 85 GLY A O 1
ATOM 627 N N . GLY A 1 86 ? -11.366 -0.250 -5.662 1.00 96.81 86 GLY A N 1
ATOM 628 C CA . GLY A 1 86 ? -10.438 0.788 -6.082 1.00 96.81 86 GLY A CA 1
ATOM 629 C C . GLY A 1 86 ? -10.689 2.124 -5.387 1.00 96.81 86 GLY A C 1
ATOM 630 O O . GLY A 1 86 ? -11.502 2.244 -4.463 1.00 96.81 86 GLY A O 1
ATOM 631 N N . GLY A 1 87 ? -9.975 3.160 -5.824 1.00 96.00 87 GLY A N 1
ATOM 632 C CA . GLY A 1 87 ? -10.062 4.481 -5.200 1.00 96.00 87 GLY A CA 1
ATOM 633 C C . GLY A 1 87 ? -11.448 5.115 -5.322 1.00 96.00 87 GLY A C 1
ATOM 634 O O . GLY A 1 87 ? -11.907 5.757 -4.375 1.00 96.00 87 GLY A O 1
ATOM 635 N N . GLU A 1 88 ? -12.151 4.876 -6.428 1.00 96.56 88 GLU A N 1
ATOM 636 C CA . GLU A 1 88 ? -13.483 5.433 -6.687 1.00 96.56 88 GLU A CA 1
ATOM 637 C C . GLU A 1 88 ? -14.512 5.022 -5.621 1.00 96.56 88 GLU A C 1
ATOM 639 O O . GLU A 1 88 ? -15.313 5.853 -5.189 1.00 96.56 88 GLU A O 1
ATOM 644 N N . ALA A 1 89 ? -14.426 3.791 -5.096 1.00 96.75 89 ALA A N 1
ATOM 645 C CA . ALA A 1 89 ? -15.361 3.252 -4.100 1.00 96.75 89 ALA A CA 1
ATOM 646 C C . ALA A 1 89 ? -15.461 4.072 -2.803 1.00 96.75 89 ALA A C 1
ATOM 648 O O . ALA A 1 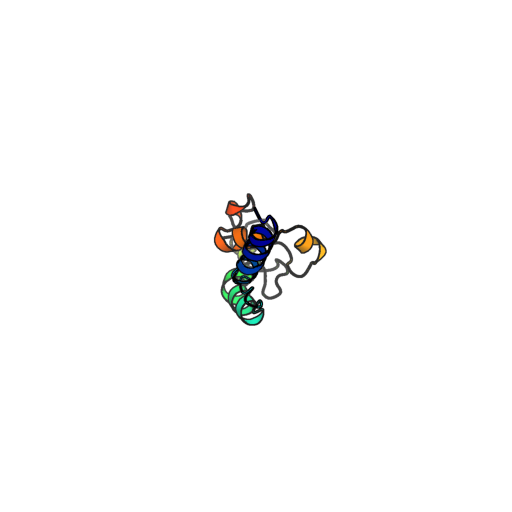89 ? -16.397 3.894 -2.019 1.00 96.75 89 ALA A O 1
ATOM 649 N N . ILE A 1 90 ? -14.497 4.960 -2.561 1.00 95.44 90 ILE A N 1
ATOM 650 C CA . ILE A 1 90 ? -14.479 5.866 -1.412 1.00 95.44 90 ILE A CA 1
ATOM 651 C C . ILE A 1 90 ? -14.098 7.307 -1.799 1.00 95.44 90 ILE A C 1
ATOM 653 O O . ILE A 1 90 ? -13.574 8.062 -0.973 1.00 95.44 90 ILE A O 1
ATOM 657 N N . GLY A 1 91 ? -14.332 7.699 -3.056 1.00 94.62 91 GLY A N 1
ATOM 658 C CA . GLY A 1 91 ? -14.077 9.061 -3.541 1.00 94.62 91 GLY A CA 1
ATOM 659 C C . GLY A 1 91 ? -12.593 9.449 -3.557 1.00 94.62 91 GLY A C 1
ATOM 660 O O . GLY A 1 91 ? -12.239 10.590 -3.252 1.00 94.62 91 GLY A O 1
ATOM 661 N N . LYS A 1 92 ? -11.706 8.490 -3.838 1.00 93.69 92 LYS A N 1
ATOM 662 C CA . LYS A 1 92 ? -10.271 8.689 -4.103 1.00 93.69 92 LYS A CA 1
ATOM 663 C C . LYS A 1 92 ? -9.984 8.498 -5.595 1.00 93.69 92 LYS A C 1
ATOM 665 O O . LYS A 1 92 ? -10.902 8.341 -6.387 1.00 93.69 92 LYS A O 1
ATOM 670 N N . SER A 1 93 ? -8.705 8.564 -5.972 1.00 93.19 93 SER A N 1
ATOM 671 C CA . SER A 1 93 ? -8.277 8.468 -7.372 1.00 93.19 93 SER A CA 1
ATOM 672 C C . SER A 1 93 ? -8.790 7.191 -8.043 1.00 93.19 93 SER A C 1
ATOM 674 O O . SER A 1 93 ? -8.506 6.086 -7.587 1.00 93.19 93 SER A O 1
ATOM 676 N N . ASP A 1 94 ? -9.476 7.370 -9.161 1.00 93.81 94 ASP A N 1
ATOM 677 C CA . ASP A 1 94 ? -9.940 6.340 -10.097 1.00 93.81 94 ASP A CA 1
ATOM 678 C C . ASP A 1 94 ? -8.803 5.504 -10.713 1.00 93.81 94 ASP A C 1
ATOM 680 O O . ASP A 1 94 ? -9.017 4.388 -11.178 1.00 93.81 94 ASP A O 1
ATOM 684 N N . VAL A 1 95 ? -7.566 6.002 -10.659 1.00 94.38 95 VAL A N 1
ATOM 685 C CA . VAL A 1 95 ? -6.366 5.287 -11.114 1.00 94.38 95 VAL A CA 1
ATOM 686 C C . VAL A 1 95 ? -6.036 4.082 -10.231 1.00 94.38 95 VAL A C 1
ATOM 688 O O . VAL A 1 95 ? -5.368 3.159 -10.699 1.00 94.38 95 VAL A O 1
ATOM 691 N N . MET A 1 96 ? -6.474 4.058 -8.965 1.00 96.31 96 MET A N 1
ATOM 692 C CA . MET A 1 96 ? -6.352 2.857 -8.137 1.00 96.31 96 MET A CA 1
ATOM 693 C C . MET A 1 96 ? -7.453 1.861 -8.534 1.00 96.31 96 MET A C 1
ATOM 695 O O . MET A 1 96 ? -8.620 2.138 -8.248 1.00 96.31 96 MET A O 1
ATOM 699 N N . PRO A 1 97 ? -7.103 0.717 -9.151 1.00 94.56 97 PRO A N 1
ATOM 700 C CA . PRO A 1 97 ? -8.087 -0.246 -9.626 1.00 94.56 97 PRO A CA 1
ATOM 701 C C . PRO A 1 97 ? -8.676 -1.080 -8.471 1.00 94.56 97 PRO A C 1
ATOM 703 O O . PRO A 1 97 ? -8.065 -1.132 -7.397 1.00 94.56 97 PRO A O 1
ATOM 706 N N . PRO A 1 98 ? -9.837 -1.727 -8.689 1.00 91.19 98 PRO A N 1
ATOM 707 C CA . PRO A 1 98 ? -10.355 -2.777 -7.811 1.00 91.19 98 PRO A CA 1
ATOM 708 C C . PRO A 1 98 ? -9.490 -4.048 -7.813 1.00 91.19 98 PRO A C 1
ATOM 710 O O . PRO A 1 98 ? -8.729 -4.272 -8.787 1.00 91.19 98 PRO A O 1
#

Secondary structure (DSSP, 8-state):
--THHHHHHHHSGGGGS-----PPP-HHHHHHHIIIIIHHHH-TTSSS--THHHHHT-------TT-HHHHTTS-HHHHHHHHHHTGGGGTS-TTS--

Radius of gyration: 22.1 Å; chains: 1; bounding box: 55×32×57 Å

Foldseek 3Di:
DDPVPVVVVVVVVVVPPPPPPPDPDDVVVVLVCCCVQPCCQCNNQSQRPHCNCVVVVDPDGDHRPVDPVSVVVDDPVNVVQCVVANQV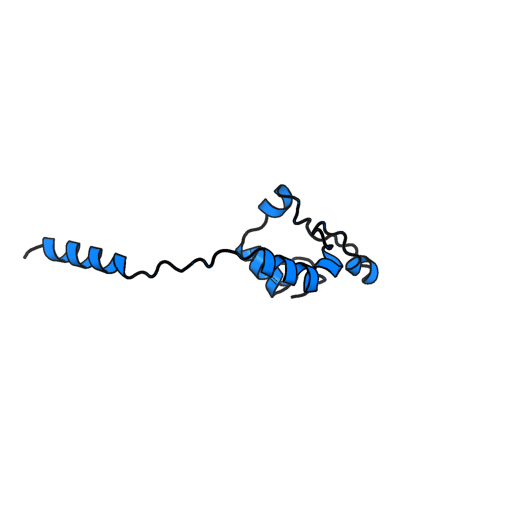SPVGDPVGHD